Protein AF-A0A971PWN9-F1 (afdb_monomer_lite)

Structure (mmCIF, N/CA/C/O backbone):
data_AF-A0A971PWN9-F1
#
_entry.id   AF-A0A971PWN9-F1
#
loop_
_atom_site.group_PDB
_atom_site.id
_atom_site.type_symbol
_atom_site.label_atom_id
_atom_site.label_alt_id
_atom_site.label_comp_id
_atom_site.label_asym_id
_atom_site.label_entity_id
_atom_site.label_seq_id
_atom_site.pdbx_PDB_ins_code
_atom_site.Cartn_x
_atom_site.Cartn_y
_atom_site.Cartn_z
_atom_site.occupancy
_atom_site.B_iso_or_equiv
_atom_site.auth_seq_id
_atom_site.auth_comp_id
_atom_site.auth_asym_id
_atom_site.auth_atom_id
_atom_site.pdbx_PDB_model_num
ATOM 1 N N . LEU A 1 1 ? 15.147 5.333 -18.028 1.00 52.97 1 LEU A N 1
ATOM 2 C CA . LEU A 1 1 ? 15.898 4.399 -17.163 1.00 52.97 1 LEU A CA 1
ATOM 3 C C . LEU A 1 1 ? 16.172 3.197 -18.036 1.00 52.97 1 LEU A C 1
ATOM 5 O O . LEU A 1 1 ? 15.210 2.513 -18.328 1.00 52.97 1 LEU A O 1
ATOM 9 N N . ASP A 1 2 ? 17.391 2.996 -18.521 1.00 56.44 2 ASP A N 1
ATOM 10 C CA . ASP A 1 2 ? 17.741 1.877 -19.413 1.00 56.44 2 ASP A CA 1
ATOM 11 C C . ASP A 1 2 ? 18.433 0.768 -18.613 1.00 56.44 2 ASP A C 1
ATOM 13 O O . ASP A 1 2 ? 19.584 0.429 -18.847 1.00 56.44 2 ASP A O 1
ATOM 17 N N . LEU A 1 3 ? 17.728 0.262 -17.599 1.00 65.12 3 LEU A N 1
ATOM 18 C CA . LEU A 1 3 ? 18.171 -0.842 -16.735 1.00 65.12 3 LEU A CA 1
ATOM 19 C C . LEU A 1 3 ? 17.354 -2.108 -17.021 1.00 65.12 3 LEU A C 1
ATOM 21 O O . LEU A 1 3 ? 16.244 -1.992 -17.551 1.00 65.12 3 LEU A O 1
ATOM 25 N N . GLU A 1 4 ? 17.842 -3.291 -16.658 1.00 66.50 4 GLU A N 1
ATOM 26 C CA . GLU A 1 4 ? 17.028 -4.512 -16.724 1.00 66.50 4 GLU A CA 1
ATOM 27 C C . GLU A 1 4 ? 15.787 -4.393 -15.811 1.00 66.50 4 GLU A C 1
ATOM 29 O O . GLU A 1 4 ? 15.782 -3.601 -14.864 1.00 66.50 4 GLU A O 1
ATOM 34 N N . PRO A 1 5 ? 14.683 -5.106 -16.099 1.00 65.62 5 PRO A N 1
ATOM 35 C CA . PRO A 1 5 ? 13.435 -4.993 -15.340 1.00 65.62 5 PRO A CA 1
ATOM 36 C C . PRO A 1 5 ? 13.595 -5.191 -13.826 1.00 65.62 5 PRO A C 1
ATOM 38 O O . PRO A 1 5 ? 12.969 -4.457 -13.056 1.00 65.62 5 PRO A O 1
ATOM 41 N N . ASP A 1 6 ? 14.453 -6.125 -13.409 1.00 66.25 6 ASP A N 1
ATOM 42 C CA . ASP A 1 6 ? 14.706 -6.422 -11.996 1.00 66.25 6 ASP A CA 1
ATOM 43 C C . ASP A 1 6 ? 15.426 -5.265 -11.284 1.00 66.25 6 ASP A C 1
ATOM 45 O O . ASP A 1 6 ? 15.041 -4.887 -10.176 1.00 66.25 6 ASP A O 1
ATOM 49 N N . ASP A 1 7 ? 16.355 -4.588 -11.965 1.00 75.00 7 ASP A N 1
ATOM 50 C CA . ASP A 1 7 ? 17.071 -3.414 -11.440 1.00 75.00 7 ASP A CA 1
ATOM 51 C C . ASP A 1 7 ? 16.157 -2.189 -11.244 1.00 75.00 7 ASP A C 1
ATOM 53 O O . ASP A 1 7 ? 16.507 -1.224 -10.562 1.00 75.00 7 ASP A O 1
ATOM 57 N N . ARG A 1 8 ? 14.963 -2.188 -11.853 1.00 79.12 8 ARG A N 1
ATOM 58 C CA . ARG A 1 8 ? 13.975 -1.103 -11.712 1.00 79.12 8 ARG A CA 1
ATOM 59 C C . ARG A 1 8 ? 12.939 -1.373 -10.631 1.00 79.12 8 ARG A C 1
ATOM 61 O O . ARG A 1 8 ? 12.153 -0.466 -10.324 1.00 79.12 8 ARG A O 1
ATOM 68 N N . LEU A 1 9 ? 12.877 -2.591 -10.090 1.00 87.31 9 LEU A N 1
ATOM 69 C CA . LEU A 1 9 ? 11.806 -2.985 -9.180 1.00 87.31 9 LEU A CA 1
ATOM 70 C C . LEU A 1 9 ? 11.819 -2.119 -7.918 1.00 87.31 9 LEU A C 1
ATOM 72 O O . LEU A 1 9 ? 10.791 -1.543 -7.566 1.00 87.31 9 LEU A O 1
ATOM 76 N N . GLU A 1 10 ? 12.982 -1.942 -7.293 1.00 90.44 10 GLU A N 1
ATOM 77 C CA . GLU A 1 10 ? 13.124 -1.138 -6.073 1.00 90.44 10 GLU A CA 1
ATOM 78 C C . GLU A 1 10 ? 12.678 0.313 -6.284 1.00 90.44 10 GLU A C 1
ATOM 80 O O . GLU A 1 10 ? 11.834 0.821 -5.542 1.00 90.44 10 GLU A O 1
ATOM 85 N N . GLY A 1 11 ? 13.162 0.963 -7.349 1.00 91.69 11 GLY A N 1
ATOM 86 C CA . GLY A 1 11 ? 12.772 2.336 -7.685 1.00 91.69 11 GLY A CA 1
ATOM 87 C C . GLY A 1 11 ? 11.274 2.478 -7.982 1.00 91.69 11 GLY A C 1
ATOM 88 O O . GLY A 1 11 ? 10.640 3.466 -7.595 1.00 91.69 11 GLY A O 1
ATOM 89 N N . THR A 1 12 ? 10.677 1.463 -8.613 1.00 93.56 12 THR A N 1
ATOM 90 C CA . THR A 1 12 ? 9.234 1.413 -8.889 1.00 93.56 12 THR A CA 1
ATOM 91 C C . THR A 1 12 ? 8.423 1.264 -7.602 1.00 93.56 12 THR A C 1
ATOM 93 O O . THR A 1 12 ? 7.426 1.967 -7.415 1.00 93.56 12 THR A O 1
ATOM 96 N N . LEU A 1 13 ? 8.841 0.385 -6.688 1.00 96.19 13 LEU A N 1
ATOM 97 C CA . LEU A 1 13 ? 8.168 0.165 -5.407 1.00 96.19 13 LEU A CA 1
ATOM 98 C C . LEU A 1 13 ? 8.306 1.372 -4.470 1.00 96.19 13 LEU A C 1
ATOM 100 O O . LEU A 1 13 ? 7.326 1.752 -3.830 1.00 96.19 13 LEU A O 1
ATOM 104 N N . ALA A 1 14 ? 9.467 2.031 -4.452 1.00 96.19 14 ALA A N 1
ATOM 105 C CA . ALA A 1 14 ? 9.669 3.275 -3.713 1.00 96.19 14 ALA A CA 1
ATOM 106 C C . ALA A 1 14 ? 8.729 4.383 -4.217 1.00 96.19 14 ALA A C 1
ATOM 108 O O . ALA A 1 14 ? 8.003 4.998 -3.435 1.00 96.19 14 ALA A O 1
ATOM 109 N N . SER A 1 15 ? 8.670 4.577 -5.538 1.00 96.50 15 SER A N 1
ATOM 110 C CA . SER A 1 15 ? 7.770 5.559 -6.158 1.00 96.50 15 SER A CA 1
ATOM 111 C C . SER A 1 15 ? 6.295 5.233 -5.893 1.00 96.50 15 SER A C 1
ATOM 113 O O . SER A 1 15 ? 5.501 6.124 -5.595 1.00 96.50 15 SER A O 1
ATOM 115 N N . THR A 1 16 ? 5.933 3.945 -5.932 1.00 98.12 16 THR A N 1
ATOM 116 C CA . THR A 1 16 ? 4.591 3.450 -5.582 1.00 98.12 16 THR A CA 1
ATOM 117 C C . THR A 1 16 ? 4.224 3.811 -4.144 1.00 98.12 16 THR A C 1
ATOM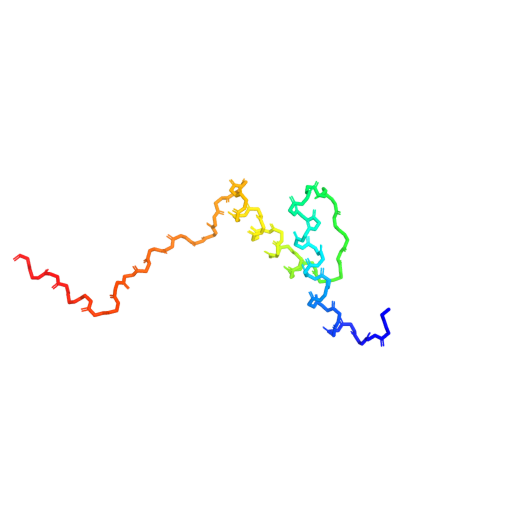 119 O O . THR A 1 16 ? 3.114 4.284 -3.905 1.00 98.12 16 THR A O 1
ATOM 122 N N . ALA A 1 17 ? 5.143 3.624 -3.191 1.00 98.56 17 ALA A N 1
ATOM 123 C CA . ALA A 1 17 ? 4.899 3.927 -1.785 1.00 98.56 17 ALA A CA 1
ATOM 124 C C . ALA A 1 17 ? 4.601 5.4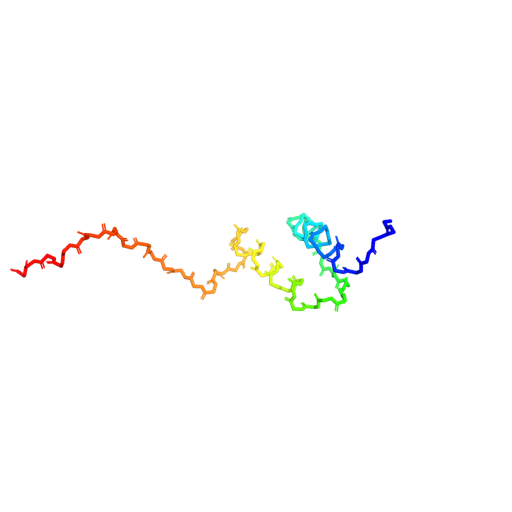19 -1.561 1.00 98.56 17 ALA A C 1
ATOM 126 O O . ALA A 1 17 ? 3.628 5.759 -0.888 1.00 98.56 17 ALA A O 1
ATOM 127 N N . VAL A 1 18 ? 5.394 6.306 -2.177 1.00 98.56 18 VAL A N 1
ATOM 128 C CA . VAL A 1 18 ? 5.199 7.764 -2.092 1.00 98.56 18 VAL A CA 1
ATOM 129 C C . VAL A 1 18 ? 3.868 8.179 -2.720 1.00 98.56 18 VAL A C 1
ATOM 131 O O . VAL A 1 18 ? 3.094 8.908 -2.105 1.00 98.56 18 VAL A O 1
ATOM 134 N N . ALA A 1 19 ? 3.559 7.680 -3.918 1.00 98.50 19 ALA A N 1
ATOM 135 C CA . ALA A 1 19 ? 2.294 7.968 -4.591 1.00 98.50 19 ALA A CA 1
ATOM 136 C C . ALA A 1 19 ? 1.077 7.493 -3.774 1.00 98.50 19 ALA A C 1
ATOM 138 O O . ALA A 1 19 ? 0.085 8.214 -3.658 1.00 98.50 19 ALA A O 1
ATOM 139 N N . ALA A 1 20 ? 1.160 6.307 -3.166 1.00 98.44 20 ALA A N 1
ATOM 140 C CA . ALA A 1 20 ? 0.107 5.776 -2.305 1.00 98.44 20 ALA A CA 1
ATOM 141 C C . ALA A 1 20 ? -0.086 6.631 -1.048 1.00 98.44 20 ALA A C 1
ATOM 143 O O . ALA A 1 20 ? -1.220 6.941 -0.686 1.00 98.44 20 ALA A O 1
ATOM 144 N N . TRP A 1 21 ? 1.009 7.077 -0.423 1.00 98.44 21 TRP A N 1
ATOM 145 C CA . TRP A 1 21 ? 0.952 7.978 0.729 1.00 98.44 21 TRP A CA 1
ATOM 146 C C . TRP A 1 21 ? 0.209 9.278 0.401 1.00 98.44 21 TRP A C 1
ATOM 148 O O . TRP A 1 21 ? -0.642 9.727 1.171 1.00 98.44 21 TRP A O 1
ATOM 158 N N . LEU A 1 22 ? 0.480 9.835 -0.782 1.00 98.31 22 LEU A N 1
ATOM 159 C CA . LEU A 1 22 ? -0.147 11.054 -1.295 1.00 98.31 22 LEU A CA 1
ATOM 160 C C . LEU A 1 22 ? -1.597 10.855 -1.782 1.00 98.31 22 LEU A C 1
ATOM 162 O O . LEU A 1 22 ? -2.238 11.826 -2.175 1.00 98.31 22 LEU A O 1
ATOM 166 N N . GLY A 1 23 ? -2.141 9.634 -1.722 1.00 96.62 23 GLY A N 1
ATOM 167 C CA . GLY A 1 23 ? -3.554 9.357 -1.994 1.00 96.62 23 GLY A CA 1
ATOM 168 C C . GLY A 1 23 ? -3.890 8.987 -3.441 1.00 96.62 23 GLY A C 1
ATOM 169 O O . GLY A 1 23 ? -5.043 9.126 -3.847 1.00 96.62 23 GLY A O 1
ATOM 170 N N . VAL A 1 24 ? -2.925 8.511 -4.234 1.00 98.12 24 VAL A N 1
ATOM 171 C CA . VAL A 1 24 ? -3.216 7.977 -5.576 1.00 98.12 24 VAL A CA 1
ATOM 172 C C . VAL A 1 24 ? -4.167 6.778 -5.491 1.00 98.12 24 VAL A C 1
ATOM 174 O O . VAL A 1 24 ? -3.945 5.844 -4.723 1.00 98.12 24 VAL A O 1
ATOM 177 N N . ALA A 1 25 ? -5.212 6.790 -6.322 1.00 95.50 25 ALA A N 1
ATOM 178 C CA . ALA A 1 25 ? -6.263 5.772 -6.309 1.00 95.50 25 ALA A CA 1
ATOM 179 C C . ALA A 1 25 ? -5.994 4.564 -7.228 1.00 95.50 25 ALA A C 1
ATOM 181 O O . ALA A 1 25 ? -6.551 3.492 -7.001 1.00 95.50 25 ALA A O 1
ATOM 182 N N . VAL A 1 26 ? -5.173 4.718 -8.277 1.00 97.38 26 VAL A N 1
ATOM 183 C CA . VAL A 1 26 ? -4.980 3.688 -9.315 1.00 97.38 26 VAL A CA 1
ATOM 184 C C . VAL A 1 26 ? -3.500 3.487 -9.625 1.00 97.38 26 VAL A C 1
ATOM 186 O O . VAL A 1 26 ? -2.777 4.445 -9.887 1.00 97.38 26 VAL A O 1
ATOM 189 N N . PHE A 1 27 ? -3.076 2.221 -9.662 1.00 96.94 27 PHE A N 1
ATOM 190 C CA . PHE A 1 27 ? -1.717 1.802 -10.000 1.00 96.94 27 PHE A CA 1
ATOM 191 C C . PHE A 1 27 ? -1.744 0.742 -11.101 1.00 96.94 27 PHE A C 1
ATOM 193 O O . PHE A 1 27 ? -2.478 -0.242 -11.006 1.00 96.94 27 PHE A O 1
ATOM 200 N N . ARG A 1 28 ? -0.897 0.907 -12.121 1.00 96.19 28 ARG A N 1
ATOM 201 C CA . ARG A 1 28 ? -0.579 -0.145 -13.094 1.00 96.19 28 ARG A CA 1
ATOM 202 C C . ARG A 1 28 ? 0.772 -0.747 -12.716 1.00 96.19 28 ARG A C 1
ATOM 204 O O . ARG A 1 28 ? 1.748 -0.014 -12.597 1.00 96.19 28 ARG A O 1
ATOM 211 N N . ALA A 1 29 ? 0.840 -2.068 -12.592 1.00 93.00 29 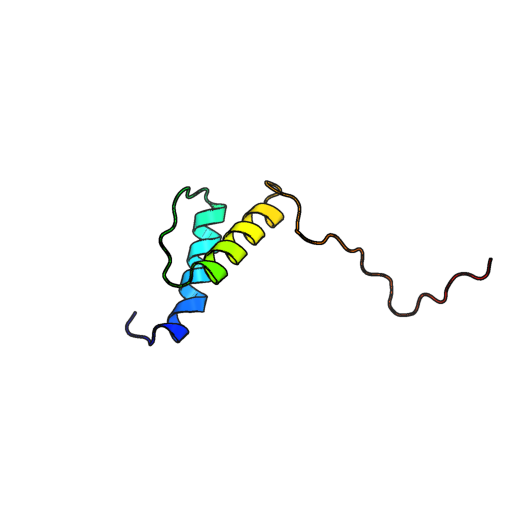ALA A N 1
ATOM 212 C CA . ALA A 1 29 ? 2.065 -2.777 -12.237 1.00 93.00 29 ALA A CA 1
ATOM 213 C C . ALA A 1 29 ? 2.290 -3.996 -13.135 1.00 93.00 29 ALA A C 1
ATOM 215 O O . ALA A 1 29 ? 1.333 -4.620 -13.589 1.00 93.00 29 ALA A O 1
ATOM 216 N N . HIS A 1 30 ? 3.562 -4.330 -13.358 1.00 91.25 30 HIS A N 1
ATOM 217 C CA . HIS A 1 30 ? 3.962 -5.597 -13.976 1.00 91.25 30 HIS A CA 1
ATOM 218 C C . HIS A 1 30 ? 4.174 -6.677 -12.902 1.00 91.25 30 HIS A C 1
ATOM 220 O O . HIS A 1 30 ? 3.719 -7.802 -13.082 1.00 91.25 30 HIS A O 1
ATOM 226 N N . ASP A 1 31 ? 4.740 -6.314 -11.742 1.00 93.69 31 ASP A N 1
ATOM 227 C CA . ASP A 1 31 ? 4.724 -7.153 -10.537 1.00 93.69 3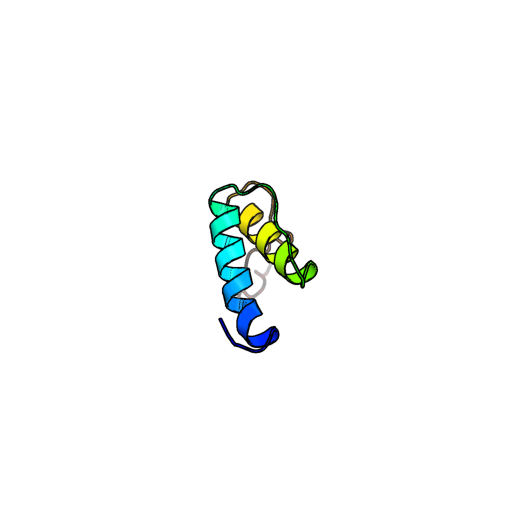1 ASP A CA 1
ATOM 228 C C . ASP A 1 31 ? 3.591 -6.727 -9.591 1.00 93.69 31 ASP A C 1
ATOM 230 O O . ASP A 1 31 ? 3.743 -5.906 -8.683 1.00 93.69 31 ASP A O 1
ATOM 234 N N . VAL A 1 32 ? 2.417 -7.316 -9.813 1.00 96.19 32 VAL A N 1
ATOM 235 C CA . VAL A 1 32 ? 1.204 -7.023 -9.038 1.00 96.19 32 VAL A CA 1
ATOM 236 C C .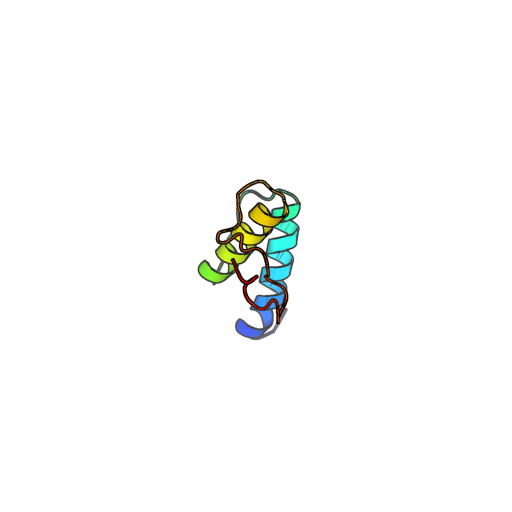 VAL A 1 32 ? 1.358 -7.411 -7.566 1.00 96.19 32 VAL A C 1
ATOM 238 O O . VAL A 1 32 ? 0.834 -6.721 -6.686 1.00 96.19 32 VAL A O 1
ATOM 241 N N . ARG A 1 33 ? 2.068 -8.507 -7.269 1.00 96.88 33 ARG A N 1
ATOM 242 C CA . ARG A 1 33 ? 2.196 -9.013 -5.896 1.00 96.88 33 ARG A CA 1
ATOM 243 C C . ARG A 1 33 ? 3.049 -8.066 -5.062 1.00 96.88 33 ARG A C 1
ATOM 245 O O . ARG A 1 33 ? 2.646 -7.725 -3.947 1.00 96.88 33 ARG A O 1
ATOM 252 N N . SER A 1 34 ? 4.197 -7.648 -5.583 1.00 96.25 34 SER A N 1
ATOM 253 C CA . SER A 1 34 ? 5.098 -6.731 -4.884 1.00 96.25 34 SER A CA 1
ATOM 254 C C . SER A 1 34 ? 4.462 -5.351 -4.716 1.00 96.25 34 SER A C 1
ATOM 256 O O . SER A 1 34 ? 4.449 -4.822 -3.603 1.00 96.25 34 SER A O 1
ATOM 258 N N . THR A 1 35 ? 3.810 -4.820 -5.758 1.00 97.44 35 THR A N 1
ATOM 259 C CA . THR A 1 35 ? 3.047 -3.565 -5.663 1.00 97.44 35 THR A CA 1
ATOM 260 C C . THR A 1 35 ? 1.961 -3.643 -4.593 1.00 97.44 35 THR A C 1
ATOM 262 O O . THR A 1 35 ? 1.893 -2.771 -3.730 1.00 97.44 35 THR A O 1
ATOM 265 N N . ARG A 1 36 ? 1.136 -4.700 -4.576 1.00 97.50 36 ARG A N 1
ATOM 266 C CA . ARG A 1 36 ? 0.059 -4.819 -3.581 1.00 97.50 36 ARG A CA 1
ATOM 267 C C . ARG A 1 36 ? 0.584 -4.902 -2.149 1.00 97.50 36 ARG A C 1
ATOM 269 O O . ARG A 1 36 ? -0.019 -4.299 -1.269 1.00 97.50 36 ARG A O 1
ATOM 276 N N . ARG A 1 37 ? 1.714 -5.577 -1.914 1.00 97.62 37 ARG A N 1
ATOM 277 C CA . ARG A 1 37 ? 2.357 -5.607 -0.588 1.00 97.62 37 ARG A CA 1
ATOM 278 C C . ARG A 1 37 ? 2.778 -4.215 -0.122 1.00 97.62 37 ARG A C 1
ATOM 280 O O . ARG A 1 37 ? 2.547 -3.888 1.038 1.00 97.62 37 ARG A O 1
ATOM 287 N N . VAL A 1 38 ? 3.347 -3.395 -1.008 1.00 97.88 38 VAL A N 1
ATOM 288 C CA . VAL A 1 38 ? 3.701 -2.003 -0.687 1.00 97.88 38 VAL A CA 1
ATOM 289 C C . VAL A 1 38 ? 2.457 -1.185 -0.349 1.00 97.88 38 VAL A C 1
ATOM 291 O O . VAL A 1 38 ? 2.444 -0.514 0.678 1.00 97.88 38 VAL A O 1
ATOM 294 N N . LEU A 1 39 ? 1.395 -1.281 -1.155 1.00 98.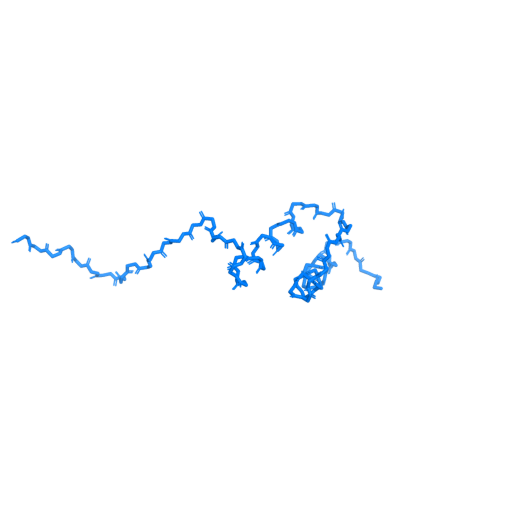12 39 LEU A N 1
ATOM 295 C CA . LEU A 1 39 ? 0.140 -0.561 -0.903 1.00 98.12 39 LEU A CA 1
ATOM 296 C C . LEU A 1 39 ? -0.490 -0.960 0.439 1.00 98.12 39 LEU A C 1
ATOM 298 O O . LEU A 1 39 ? -0.852 -0.100 1.239 1.00 98.12 39 LEU A O 1
ATOM 302 N N . ASP A 1 40 ? -0.564 -2.263 0.712 1.00 97.94 40 ASP A N 1
ATOM 303 C CA . ASP A 1 40 ? -1.061 -2.802 1.977 1.00 97.94 40 ASP A CA 1
ATOM 304 C C . ASP A 1 40 ? -0.216 -2.327 3.167 1.00 97.94 40 ASP A C 1
ATOM 306 O O . ASP A 1 40 ? -0.757 -2.082 4.248 1.00 97.94 40 ASP A O 1
ATOM 310 N N . MET A 1 41 ? 1.101 -2.193 2.979 1.00 98.00 41 MET A N 1
ATOM 311 C CA . MET A 1 41 ? 1.998 -1.693 4.014 1.00 98.00 41 MET A CA 1
ATOM 312 C C . MET A 1 41 ? 1.801 -0.203 4.272 1.00 98.00 41 MET A C 1
ATOM 314 O O . MET A 1 41 ? 1.643 0.186 5.426 1.00 98.00 41 MET A O 1
ATOM 318 N N . VAL A 1 42 ? 1.748 0.617 3.223 1.00 98.44 42 VAL A N 1
ATOM 319 C CA . VAL A 1 42 ? 1.492 2.059 3.337 1.00 98.44 42 VAL A CA 1
ATOM 320 C C . VAL A 1 42 ? 0.162 2.320 4.040 1.00 98.44 42 VAL A C 1
ATOM 322 O O . VAL A 1 42 ? 0.122 3.106 4.984 1.00 98.44 42 VAL A O 1
ATOM 325 N N . ALA A 1 43 ? -0.902 1.609 3.656 1.00 98.19 43 ALA A N 1
ATOM 326 C CA . ALA A 1 43 ? -2.209 1.727 4.296 1.00 98.19 43 ALA A CA 1
ATOM 327 C C . ALA A 1 43 ? -2.168 1.337 5.786 1.00 98.19 43 ALA A C 1
ATOM 329 O O . ALA A 1 43 ? -2.825 1.970 6.610 1.00 98.19 43 ALA A O 1
ATOM 330 N N . SER A 1 44 ? -1.374 0.325 6.155 1.00 97.94 44 SER A N 1
ATOM 331 C CA . SER A 1 44 ? -1.177 -0.040 7.563 1.00 97.94 44 SER A CA 1
ATOM 332 C C . SER A 1 44 ? -0.376 1.004 8.345 1.00 97.94 44 SER A C 1
ATOM 334 O O . SER A 1 44 ? -0.724 1.289 9.486 1.00 97.94 44 SER A O 1
ATOM 336 N N . ILE A 1 45 ? 0.661 1.597 7.747 1.00 96.81 45 ILE A N 1
ATOM 337 C CA . ILE A 1 45 ? 1.470 2.656 8.380 1.00 96.81 45 ILE A CA 1
ATOM 338 C C . ILE A 1 45 ? 0.636 3.925 8.583 1.00 96.81 45 ILE A C 1
ATOM 340 O O . ILE A 1 45 ? 0.724 4.562 9.629 1.00 96.81 45 ILE A O 1
ATOM 344 N N . ARG A 1 46 ? -0.192 4.280 7.597 1.00 97.00 46 ARG A N 1
ATOM 345 C CA . ARG A 1 46 ? -1.081 5.445 7.655 1.00 97.00 46 ARG A CA 1
ATOM 346 C C . ARG A 1 46 ? -2.263 5.253 8.617 1.00 97.00 46 ARG A C 1
ATOM 348 O O . ARG A 1 46 ? -2.865 6.234 9.040 1.00 97.00 46 ARG A O 1
ATOM 355 N N . GLY A 1 47 ? -2.569 4.008 8.986 1.00 96.38 47 GLY A N 1
ATOM 356 C CA . GLY A 1 47 ? -3.671 3.663 9.886 1.00 96.38 47 GLY A CA 1
ATOM 357 C C . GLY A 1 47 ? -5.018 3.448 9.190 1.00 96.38 47 GLY A C 1
ATOM 358 O O . GLY A 1 47 ? -6.021 3.252 9.867 1.00 96.38 47 GLY A O 1
ATOM 359 N N . ASP A 1 48 ? -5.052 3.420 7.855 1.00 97.19 48 ASP A N 1
ATOM 360 C CA . ASP A 1 48 ? -6.275 3.177 7.075 1.00 97.19 48 ASP A CA 1
ATOM 361 C C . ASP A 1 48 ? -6.740 1.709 7.167 1.00 97.19 48 ASP A C 1
ATOM 363 O O . ASP A 1 48 ? -7.899 1.384 6.905 1.00 97.19 48 ASP A O 1
ATOM 367 N N . ARG A 1 49 ? -5.832 0.797 7.536 1.00 95.50 49 ARG A N 1
ATOM 368 C CA . ARG A 1 49 ? -6.131 -0.616 7.801 1.00 95.50 49 ARG A CA 1
ATOM 369 C C . ARG A 1 49 ? -5.242 -1.170 8.923 1.00 95.50 49 ARG A C 1
ATOM 371 O O . ARG A 1 49 ? -4.110 -0.712 9.074 1.00 95.50 49 ARG A O 1
ATOM 378 N N . PRO A 1 50 ? -5.663 -2.208 9.664 1.00 96.44 50 PRO A N 1
ATOM 379 C CA . PRO A 1 50 ? -4.776 -2.870 10.616 1.00 96.44 50 PRO A CA 1
ATOM 380 C C . PRO A 1 50 ? -3.615 -3.590 9.898 1.00 96.44 50 PRO A C 1
ATOM 382 O O . PRO A 1 50 ? -3.770 -4.041 8.757 1.00 96.44 50 PRO A O 1
ATOM 385 N N . PRO A 1 51 ? -2.440 -3.729 10.536 1.00 93.62 51 PRO A N 1
ATOM 386 C CA . PRO A 1 51 ? -1.373 -4.583 10.023 1.00 93.62 51 PRO A CA 1
ATOM 387 C C . PRO A 1 51 ? -1.782 -6.062 10.097 1.00 93.62 51 PRO A C 1
ATOM 389 O O . PRO A 1 51 ? -2.551 -6.480 10.960 1.00 93.62 51 PRO A O 1
ATOM 392 N N . ALA A 1 52 ? -1.235 -6.884 9.197 1.00 92.25 52 ALA A N 1
ATOM 393 C CA . ALA A 1 52 ? -1.601 -8.301 9.100 1.00 92.25 52 ALA A CA 1
ATOM 394 C C . ALA A 1 52 ? -1.221 -9.122 10.347 1.00 92.25 52 ALA A C 1
ATOM 396 O O . ALA A 1 52 ? -1.831 -10.154 10.625 1.00 92.25 52 ALA A O 1
ATOM 397 N N . ARG A 1 53 ? -0.195 -8.687 11.086 1.00 90.69 53 ARG A N 1
ATOM 398 C CA . ARG A 1 53 ? 0.257 -9.285 12.344 1.00 90.69 53 ARG A CA 1
ATOM 399 C C . ARG A 1 53 ? 0.738 -8.170 13.274 1.00 90.69 53 ARG A C 1
ATOM 401 O O . ARG A 1 53 ? 1.713 -7.497 12.960 1.00 90.69 53 ARG A O 1
ATOM 408 N N . SER A 1 54 ? 0.076 -8.014 14.419 1.00 88.25 54 SER A N 1
ATOM 409 C CA . SER A 1 54 ? 0.480 -7.110 15.504 1.00 88.25 54 SER A CA 1
ATOM 410 C C . SER A 1 54 ? 0.997 -7.927 16.681 1.00 88.25 54 SER A C 1
ATOM 412 O O . SER A 1 54 ? 0.244 -8.236 17.601 1.00 88.25 54 SER A O 1
ATOM 414 N N . ALA A 1 55 ? 2.267 -8.322 16.640 1.00 88.12 55 ALA A N 1
ATOM 415 C CA . ALA A 1 55 ? 2.908 -8.994 17.764 1.00 88.12 55 ALA A CA 1
ATOM 416 C C . ALA A 1 55 ? 3.693 -7.978 18.600 1.00 88.12 55 ALA A C 1
ATOM 418 O O . ALA A 1 55 ? 4.440 -7.161 18.059 1.00 88.12 55 ALA A O 1
ATOM 419 N N . ARG A 1 56 ? 3.540 -8.041 19.924 1.00 84.88 56 ARG A N 1
ATOM 420 C CA . ARG A 1 56 ? 4.435 -7.345 20.851 1.00 84.88 56 ARG A CA 1
ATOM 421 C C . ARG A 1 56 ? 5.711 -8.172 20.976 1.00 84.88 56 ARG A C 1
ATOM 423 O O . ARG A 1 56 ? 5.628 -9.358 21.279 1.00 84.88 56 ARG A O 1
ATOM 430 N N . GLY A 1 57 ? 6.873 -7.555 20.776 1.00 83.31 57 GLY A N 1
ATOM 431 C CA . GLY A 1 57 ? 8.139 -8.198 21.123 1.00 83.31 57 GLY A CA 1
ATOM 432 C C . GLY A 1 57 ? 8.193 -8.453 22.628 1.00 83.31 57 GLY A C 1
ATOM 433 O O . GLY A 1 57 ? 7.966 -7.532 23.414 1.00 83.31 57 GLY A O 1
ATOM 434 N N . THR A 1 58 ? 8.457 -9.691 23.037 1.00 83.06 58 THR A N 1
ATOM 435 C CA . THR A 1 58 ? 8.836 -9.983 24.422 1.00 83.06 58 THR A CA 1
ATOM 436 C C . THR A 1 58 ? 10.313 -9.646 24.607 1.00 83.06 58 THR A C 1
ATOM 438 O O . THR A 1 58 ? 11.092 -9.826 23.665 1.00 83.06 58 THR A O 1
ATOM 441 N N . PRO A 1 59 ? 10.732 -9.165 25.789 1.00 80.12 59 PRO A N 1
ATOM 442 C CA . PRO A 1 59 ? 12.149 -9.026 26.089 1.00 80.12 59 PRO A CA 1
ATOM 443 C C . PRO A 1 59 ? 12.842 -10.371 25.866 1.00 80.12 59 PRO A C 1
ATOM 445 O O . PRO A 1 59 ? 12.364 -11.406 26.334 1.00 80.12 59 PRO A O 1
ATOM 448 N N . VAL A 1 60 ? 13.956 -10.369 25.139 1.00 75.38 60 VAL A N 1
ATOM 449 C CA . VAL A 1 60 ? 14.815 -11.551 25.063 1.00 75.38 60 VAL A CA 1
ATOM 450 C C . VAL A 1 60 ? 15.370 -11.777 26.472 1.00 75.38 60 VAL A C 1
ATOM 452 O O . VAL A 1 60 ? 16.088 -10.923 26.982 1.00 75.38 60 VAL A O 1
ATOM 455 N N . GLY A 1 61 ? 14.995 -12.888 27.112 1.00 69.31 61 GLY A N 1
ATOM 456 C CA . GLY A 1 61 ? 15.483 -13.266 28.445 1.00 69.31 61 GLY A CA 1
ATOM 457 C C . GLY A 1 61 ? 14.539 -13.001 29.623 1.00 69.31 61 GLY A C 1
ATOM 458 O O . GLY A 1 61 ? 14.981 -13.107 30.762 1.00 69.31 61 GLY A O 1
ATOM 459 N N . ALA A 1 62 ? 13.261 -12.680 29.397 1.00 63.06 62 ALA A N 1
ATOM 460 C CA . ALA A 1 62 ? 12.281 -12.774 30.478 1.00 63.06 62 ALA A CA 1
ATOM 461 C C . ALA A 1 62 ? 12.064 -14.260 30.817 1.00 63.06 62 ALA A C 1
ATOM 463 O O . ALA A 1 62 ? 11.321 -14.948 30.116 1.00 63.06 62 ALA A O 1
ATOM 464 N N . GLU A 1 63 ? 12.750 -14.763 31.848 1.00 67.00 63 GLU A N 1
ATOM 465 C CA . GLU A 1 63 ? 12.349 -16.015 32.495 1.00 67.00 63 GLU A CA 1
ATOM 466 C C . GLU A 1 63 ? 10.859 -15.910 32.861 1.00 67.00 63 GLU A C 1
ATOM 468 O O . GLU A 1 63 ? 10.416 -14.838 33.298 1.00 67.00 63 GLU A O 1
ATOM 473 N N . PRO A 1 64 ? 10.060 -16.969 32.636 1.00 63.75 64 PRO A N 1
ATOM 474 C CA . PRO A 1 64 ? 8.674 -16.970 33.076 1.00 63.75 64 PRO A CA 1
ATOM 475 C C . PRO A 1 64 ? 8.665 -16.695 34.580 1.00 63.75 64 PRO A C 1
ATOM 477 O O . PRO A 1 64 ? 9.345 -17.384 35.334 1.00 63.75 64 PRO A O 1
ATOM 480 N N . ALA A 1 65 ? 7.946 -15.652 35.002 1.00 67.12 65 ALA A N 1
ATOM 481 C CA . ALA A 1 65 ? 7.782 -15.364 36.419 1.00 67.12 65 ALA A CA 1
ATOM 482 C C . ALA A 1 65 ? 7.197 -16.614 37.097 1.00 67.12 65 ALA A C 1
ATOM 484 O O . ALA A 1 65 ? 6.125 -17.076 36.699 1.00 67.12 65 ALA A O 1
ATOM 485 N N . ASP A 1 66 ? 7.952 -17.172 38.046 1.00 52.84 66 ASP A N 1
ATOM 486 C CA . ASP A 1 66 ? 7.531 -18.260 38.934 1.00 52.84 66 ASP A CA 1
ATOM 487 C C . ASP A 1 66 ? 6.183 -17.865 39.585 1.00 52.84 66 ASP A C 1
ATOM 489 O O . ASP A 1 66 ? 6.054 -16.700 39.984 1.00 52.84 66 ASP A O 1
ATOM 493 N N . PRO A 1 67 ? 5.159 -18.746 39.592 1.00 66.00 67 PRO A N 1
ATOM 494 C CA . PRO A 1 67 ? 3.811 -18.435 40.081 1.00 66.00 67 PRO A CA 1
ATOM 495 C C . PRO A 1 67 ? 3.737 -17.928 41.526 1.00 66.00 67 PRO A C 1
ATOM 497 O O . PRO A 1 67 ? 4.523 -18.391 42.382 1.00 66.00 67 PRO A O 1
#

Secondary structure (DSSP, 8-state):
--S-TGGGHHHHHHHHHHHHHTT------SSHHHHHHHHHHHHHHHTSS--S--PPPPPTT-PPPP-

Radius of gyration: 17.97 Å; chains: 1; bounding box: 24×30×60 Å

Foldseek 3Di:
DPDPPVVCPVVVLVVLLVCLLVPDDDDDDPPPPSSVVSNLVSCCVVVVDPDPDDDDDDPDDPDPPDD

Sequence (67 aa):
LDLEPDDRLEGTLASTAVAAWLGVAVFRAHDVRSTRRVLDMVASIRGDRPPARSARGTPVGAEPADP

pLDDT: mean 87.81, std 13.44, range [52.84, 98.56]